Protein AF-A0A2G5VFD4-F1 (afdb_monomer_lite)

Radius of gyration: 28.96 Å; chains: 1; bounding box: 57×19×85 Å

InterPro domains:
  IPR027267 AH/BAR domain superfamily [G3DSA:1.20.1270.60] (3-147)
  IPR027267 AH/BAR domain superfamily [SSF103657] (10-140)

pLDDT: mean 86.8, std 15.28, range [34.34, 98.06]

Foldseek 3Di:
DPDPVPCPVVVLCVDPLSVQLVVLCVVLVVDPVCVVVSNVSSVLSVLLVVLVVQLVVLCVPQPVVLVVVLCVPLVVVLVVLVVQLVVLVVLLCVQVPDPDHDPVSNVVSVVSNVVSVVVNVVSVVVSVVVVVVSVVSNVVSNVVSVVSSVVSNVVD

Sequence (156 aa):
MKNFAGSVGEQEKKHPYGKGSSAARTYGGGMKNSASAFTRSGDQFDKLFAACSAFKDHINSAILAKLISFKDIECKDVDQQMTQLKKAQKDYANKKGKKNPDPVMVEAAETSLKKLLEEAKGTLTKFNKVGCELLTQLSTDMKTGFDAYCEAGTSA

Secondary structure (DSSP, 8-state):
---GGGSHHHHHTTSHHHHHHHHHHHHHHH-TTTHHHHHHHHHHHHHHHHHHHHHHHHIIIIIIHHHHHHIIIIIHHHHHHHHHHHHHHHHHHHHHTSSS--HHHHHHHHHHHHHHHHHHHHHHHHHHHHHHHHHHHHHHHHHHHHHHHHHHHHT-

Structure (mmCIF, N/CA/C/O backbone):
data_AF-A0A2G5VFD4-F1
#
_entry.id   AF-A0A2G5VFD4-F1
#
loop_
_atom_site.group_PDB
_atom_site.id
_atom_site.type_symbol
_atom_site.label_atom_id
_atom_site.label_alt_id
_atom_site.label_comp_id
_atom_site.label_asym_id
_atom_site.label_entity_id
_atom_site.label_seq_id
_atom_site.pdbx_PDB_ins_code
_atom_site.Cartn_x
_atom_site.Cartn_y
_atom_site.Cartn_z
_atom_site.occupancy
_atom_site.B_iso_or_equiv
_atom_site.auth_seq_id
_atom_site.auth_comp_id
_atom_site.auth_asym_id
_atom_site.auth_atom_id
_atom_site.pdbx_PDB_model_num
ATOM 1 N N . MET A 1 1 ? -11.864 -7.918 -19.895 1.00 34.34 1 MET A N 1
ATOM 2 C CA . MET A 1 1 ? -10.413 -7.788 -20.149 1.00 34.34 1 MET A CA 1
ATOM 3 C C . MET A 1 1 ? -10.234 -7.475 -21.628 1.00 34.34 1 MET A C 1
ATOM 5 O O . MET A 1 1 ? -10.669 -8.278 -22.439 1.00 34.34 1 MET A O 1
ATOM 9 N N . LYS A 1 2 ? -9.749 -6.279 -21.992 1.00 36.12 2 LYS A N 1
ATOM 10 C CA . LYS A 1 2 ? -9.510 -5.913 -23.402 1.00 36.12 2 LYS A CA 1
ATOM 11 C C . LYS A 1 2 ? -8.146 -6.463 -23.841 1.00 36.12 2 LYS A C 1
ATOM 13 O O . LYS A 1 2 ? -7.194 -6.395 -23.073 1.00 36.12 2 LYS A O 1
ATOM 18 N N . ASN A 1 3 ? -8.102 -7.022 -25.049 1.00 39.16 3 ASN A N 1
ATOM 19 C CA . ASN A 1 3 ? -6.985 -7.757 -25.651 1.00 39.16 3 ASN A CA 1
ATOM 20 C C . ASN A 1 3 ? -5.626 -7.042 -25.531 1.00 39.16 3 ASN A C 1
ATOM 22 O O . ASN A 1 3 ? -5.431 -5.967 -26.093 1.00 39.16 3 ASN A O 1
ATOM 26 N N . PHE A 1 4 ? -4.672 -7.703 -24.871 1.00 42.00 4 PHE A N 1
ATOM 27 C CA . PHE A 1 4 ? -3.284 -7.260 -24.665 1.00 42.00 4 PHE A CA 1
ATOM 28 C C . PHE A 1 4 ? -2.479 -7.158 -25.981 1.00 42.00 4 PHE A C 1
ATOM 30 O O . PHE A 1 4 ? -1.514 -6.409 -26.076 1.00 42.00 4 PHE A O 1
ATOM 37 N N . ALA A 1 5 ? -2.917 -7.854 -27.037 1.00 40.09 5 ALA A N 1
ATOM 38 C CA . ALA A 1 5 ? -2.252 -7.869 -28.342 1.00 40.09 5 ALA A CA 1
ATOM 39 C C . ALA A 1 5 ? -2.541 -6.633 -29.224 1.00 40.09 5 ALA A C 1
ATOM 41 O O . ALA A 1 5 ? -1.833 -6.398 -30.198 1.00 40.09 5 ALA A O 1
ATOM 42 N N . GLY A 1 6 ? -3.559 -5.822 -28.901 1.00 34.62 6 GLY A N 1
ATOM 43 C CA . GLY A 1 6 ? -3.941 -4.654 -29.712 1.00 34.62 6 GLY A CA 1
ATOM 44 C C . GLY A 1 6 ? -3.146 -3.374 -29.429 1.00 34.62 6 GLY A C 1
ATOM 45 O O . GLY A 1 6 ? -3.280 -2.405 -30.170 1.00 34.62 6 GLY A O 1
ATOM 46 N N . SER A 1 7 ? -2.337 -3.332 -28.363 1.00 44.84 7 SER A N 1
ATOM 47 C CA . SER A 1 7 ? -1.701 -2.090 -27.891 1.00 44.84 7 SER A CA 1
ATOM 48 C C . SER A 1 7 ? -0.216 -1.948 -28.217 1.00 44.84 7 SER A C 1
ATOM 50 O O . SER A 1 7 ? 0.343 -0.884 -27.951 1.00 44.84 7 SER A O 1
ATOM 52 N N . VAL A 1 8 ? 0.428 -2.980 -28.770 1.00 43.94 8 VAL A N 1
ATOM 53 C CA . VAL A 1 8 ? 1.899 -3.033 -28.861 1.00 43.94 8 VAL A CA 1
ATOM 54 C C . VAL A 1 8 ? 2.447 -1.979 -29.838 1.00 43.94 8 VAL A C 1
ATOM 56 O O . VAL A 1 8 ? 3.380 -1.268 -29.493 1.00 43.94 8 VAL A O 1
ATOM 59 N N . GLY A 1 9 ? 1.789 -1.748 -30.982 1.00 47.75 9 GLY A N 1
ATOM 60 C CA . GLY A 1 9 ? 2.190 -0.693 -31.934 1.00 47.75 9 GLY A CA 1
ATOM 61 C C . GLY A 1 9 ? 1.545 0.685 -31.707 1.00 47.75 9 GLY A C 1
ATOM 62 O O . GLY A 1 9 ? 1.991 1.693 -32.256 1.00 47.75 9 GLY A O 1
ATOM 63 N N . GLU A 1 10 ? 0.473 0.769 -30.913 1.00 54.12 10 GLU A N 1
ATOM 64 C CA . GLU A 1 10 ? -0.231 2.037 -30.673 1.00 54.12 10 GLU A CA 1
ATOM 65 C C . GLU A 1 10 ? 0.444 2.878 -29.577 1.00 54.12 10 GLU A C 1
ATOM 67 O O . GLU A 1 10 ? 0.390 4.110 -29.614 1.00 54.12 10 GLU A O 1
ATOM 72 N N . GLN A 1 11 ? 1.112 2.222 -28.619 1.00 56.88 11 GLN A N 1
ATOM 73 C CA . GLN A 1 11 ? 1.917 2.899 -27.600 1.00 56.88 11 GLN A CA 1
ATOM 74 C C . GLN A 1 11 ? 3.228 3.453 -28.172 1.00 56.88 11 GLN A C 1
ATOM 76 O O . GLN A 1 11 ? 3.567 4.590 -27.849 1.00 56.88 11 GLN A O 1
ATOM 81 N N . GLU A 1 12 ? 3.901 2.734 -29.078 1.00 55.28 12 GLU A N 1
ATOM 82 C CA . GLU A 1 12 ? 5.095 3.226 -29.793 1.00 55.28 12 GLU A CA 1
ATOM 83 C C . GLU A 1 12 ? 4.824 4.545 -30.523 1.00 55.28 12 GLU A C 1
ATOM 85 O O . GLU A 1 12 ? 5.556 5.520 -30.362 1.00 55.28 12 GLU A O 1
ATOM 90 N N . LYS A 1 13 ? 3.704 4.632 -31.253 1.00 59.34 13 LYS A N 1
ATOM 91 C CA . LYS A 1 13 ? 3.306 5.854 -31.976 1.00 59.34 13 LYS A CA 1
ATOM 92 C C . LYS A 1 13 ? 2.957 7.030 -31.059 1.00 59.34 13 LYS A C 1
ATOM 94 O O . LYS A 1 13 ? 2.928 8.175 -31.515 1.00 59.34 13 LYS A O 1
ATOM 99 N N . LYS A 1 14 ? 2.653 6.778 -29.782 1.00 73.19 14 LYS A N 1
ATOM 100 C CA . LYS A 1 14 ? 2.299 7.808 -28.790 1.00 73.19 14 LYS A CA 1
ATOM 101 C C . LYS A 1 14 ? 3.502 8.222 -27.938 1.00 73.19 14 LYS A C 1
ATOM 103 O O . LYS A 1 14 ? 3.557 9.386 -27.538 1.00 73.19 14 LYS A O 1
ATOM 108 N N . HIS A 1 15 ? 4.461 7.325 -27.708 1.00 77.88 15 HIS A N 1
ATOM 109 C CA . HIS A 1 15 ? 5.635 7.584 -26.879 1.00 77.88 15 HIS A CA 1
ATOM 110 C C . HIS A 1 15 ? 6.625 8.542 -27.569 1.00 77.88 15 HIS A C 1
ATOM 112 O O . HIS A 1 15 ? 6.921 8.346 -28.749 1.00 77.88 15 HIS A O 1
ATOM 118 N N . PRO A 1 16 ? 7.185 9.551 -26.869 1.00 82.69 16 PRO A N 1
ATOM 119 C CA . PRO A 1 16 ? 8.130 10.504 -27.459 1.00 82.69 16 PRO A CA 1
ATOM 120 C C . PRO A 1 16 ? 9.308 9.839 -28.185 1.00 82.69 16 PRO A C 1
ATOM 122 O O . PRO A 1 16 ? 9.602 10.198 -29.322 1.00 82.69 16 PRO A O 1
ATOM 125 N N . TYR A 1 17 ? 9.924 8.821 -27.575 1.00 83.25 17 TYR A N 1
ATOM 126 C CA . TYR A 1 17 ? 11.007 8.064 -28.215 1.00 83.25 17 TYR A CA 1
ATOM 127 C C . TYR A 1 17 ? 10.543 7.200 -29.397 1.00 83.25 17 TYR A C 1
ATOM 129 O O . TYR A 1 17 ? 11.209 7.205 -30.425 1.00 83.25 17 TYR A O 1
ATOM 137 N N . GLY A 1 18 ? 9.367 6.563 -29.342 1.00 79.88 18 GLY A N 1
ATOM 138 C CA . GLY A 1 18 ? 8.843 5.824 -30.501 1.00 79.88 18 GLY A CA 1
ATOM 139 C C . GLY A 1 18 ? 8.526 6.741 -31.695 1.00 79.88 18 GLY A C 1
ATOM 140 O O . GLY A 1 18 ? 8.832 6.413 -32.843 1.00 79.88 18 GLY A O 1
ATOM 141 N N . LYS A 1 19 ? 8.029 7.960 -31.438 1.00 83.06 19 LYS A N 1
ATOM 142 C CA . LYS A 1 19 ? 7.895 9.010 -32.467 1.00 83.06 19 LYS A CA 1
ATOM 143 C C . LYS A 1 19 ? 9.250 9.450 -33.025 1.00 83.06 19 LYS A C 1
ATOM 145 O O . LYS A 1 19 ? 9.383 9.597 -34.238 1.00 83.06 19 LYS A O 1
ATOM 150 N N . GLY A 1 20 ? 10.239 9.650 -32.152 1.00 79.19 20 GLY A N 1
ATOM 151 C CA . GLY A 1 20 ? 11.608 10.011 -32.528 1.00 79.19 20 GLY A CA 1
ATOM 152 C C . GLY A 1 20 ? 12.258 8.967 -33.436 1.00 79.19 20 GLY A C 1
ATOM 153 O O . GLY A 1 20 ? 12.791 9.323 -34.485 1.00 79.19 20 GLY A O 1
ATOM 154 N N . SER A 1 21 ? 12.125 7.684 -33.093 1.00 81.38 21 SER A N 1
ATOM 155 C CA . SER A 1 21 ? 12.600 6.563 -33.912 1.00 81.38 21 SER A CA 1
ATOM 156 C C . SER A 1 21 ? 11.960 6.550 -35.300 1.00 81.38 21 SER A C 1
ATOM 158 O O . SER A 1 21 ? 12.656 6.570 -36.320 1.00 81.38 21 SER A O 1
ATOM 160 N N . SER A 1 22 ? 10.624 6.621 -35.354 1.00 80.00 22 SER A N 1
ATOM 161 C CA . SER A 1 22 ? 9.883 6.652 -36.618 1.00 80.00 22 SER A CA 1
ATOM 162 C C . SER A 1 22 ? 10.290 7.835 -37.501 1.00 80.00 22 SER A C 1
ATOM 164 O O . SER A 1 22 ? 10.424 7.677 -38.717 1.00 80.00 22 SER A O 1
ATOM 166 N N . ALA A 1 23 ? 10.491 9.016 -36.911 1.00 80.19 23 ALA A N 1
ATOM 167 C CA . ALA A 1 23 ? 10.935 10.201 -37.635 1.00 80.19 23 ALA A CA 1
ATOM 168 C C . ALA A 1 23 ? 12.365 10.024 -38.164 1.00 80.19 23 ALA A C 1
ATOM 170 O O . ALA A 1 23 ? 12.604 10.247 -39.350 1.00 80.19 23 ALA A O 1
ATOM 171 N N . ALA A 1 24 ? 13.295 9.564 -37.323 1.00 80.31 24 ALA A N 1
ATOM 172 C CA . ALA A 1 24 ? 14.689 9.352 -37.698 1.00 80.31 24 ALA A CA 1
ATOM 173 C C . ALA A 1 24 ? 14.816 8.371 -38.876 1.00 80.31 24 ALA A C 1
ATOM 175 O O . ALA A 1 24 ? 15.466 8.685 -39.871 1.00 80.31 24 ALA A O 1
ATOM 176 N N . ARG A 1 25 ? 14.099 7.242 -38.845 1.00 77.62 25 ARG A N 1
ATOM 177 C CA . ARG A 1 25 ? 14.080 6.278 -39.960 1.00 77.62 25 ARG A CA 1
ATOM 178 C C . ARG A 1 25 ? 13.475 6.857 -41.241 1.00 77.62 25 ARG A C 1
ATOM 180 O O . ARG A 1 25 ? 13.995 6.610 -42.328 1.00 77.62 25 ARG A O 1
ATOM 187 N N . THR A 1 26 ? 12.427 7.672 -41.118 1.00 79.25 26 THR A N 1
ATOM 188 C CA . THR A 1 26 ? 11.793 8.343 -42.267 1.00 79.25 26 THR A CA 1
ATOM 189 C C . THR A 1 26 ? 12.751 9.331 -42.938 1.00 79.25 26 THR A C 1
ATOM 191 O O . THR A 1 26 ? 12.895 9.314 -44.159 1.00 79.25 26 THR A O 1
ATOM 194 N N . TYR A 1 27 ? 13.464 10.151 -42.158 1.00 74.81 27 TYR A N 1
ATOM 195 C CA . TYR A 1 27 ? 14.460 11.085 -42.695 1.00 74.81 27 TYR A CA 1
ATOM 196 C C . TYR A 1 27 ? 15.697 10.367 -43.253 1.00 74.81 27 TYR A C 1
ATOM 198 O O . TYR A 1 27 ? 16.208 10.756 -44.305 1.00 74.81 27 TYR A O 1
ATOM 206 N N . GLY A 1 28 ? 16.138 9.280 -42.613 1.00 71.06 28 GLY A N 1
ATOM 207 C CA . GLY A 1 28 ? 17.255 8.462 -43.088 1.00 71.06 28 GLY A CA 1
ATOM 208 C C . GLY A 1 28 ? 17.001 7.818 -44.454 1.00 71.06 28 GLY A C 1
ATOM 209 O O . GLY A 1 28 ? 17.897 7.804 -45.294 1.00 71.06 28 GLY A O 1
ATOM 210 N N . GLY A 1 29 ? 15.769 7.375 -44.727 1.00 69.88 29 GLY A N 1
ATOM 211 C CA . GLY A 1 29 ? 15.377 6.854 -46.043 1.00 69.88 29 GLY A CA 1
ATOM 212 C C . GLY A 1 29 ? 15.379 7.902 -47.167 1.00 69.88 29 GLY A C 1
ATOM 213 O O . GLY A 1 29 ? 15.508 7.543 -48.336 1.00 69.88 29 GLY A O 1
ATOM 214 N N . GLY A 1 30 ? 15.269 9.193 -46.828 1.00 68.31 30 GLY A N 1
ATOM 215 C CA . GLY A 1 30 ? 15.237 10.307 -47.785 1.00 68.31 30 GLY A CA 1
ATOM 216 C C . GLY A 1 30 ? 16.581 11.009 -48.030 1.00 68.31 30 GLY A C 1
ATOM 217 O O . GLY A 1 30 ? 16.726 11.698 -49.038 1.00 68.31 30 GLY A O 1
ATOM 218 N N . MET A 1 31 ? 17.578 10.847 -47.149 1.00 65.81 31 MET A N 1
ATOM 219 C CA . MET A 1 31 ? 18.860 11.570 -47.216 1.00 65.81 31 MET A CA 1
ATOM 220 C C . MET A 1 31 ? 20.059 10.636 -47.431 1.00 65.81 31 MET A C 1
ATOM 222 O O . MET A 1 31 ? 20.611 10.093 -46.480 1.00 65.81 31 MET A O 1
ATOM 226 N N . LYS A 1 32 ? 20.549 10.518 -48.674 1.00 64.12 32 LYS A N 1
ATOM 227 C CA . LYS A 1 32 ? 21.636 9.584 -49.051 1.00 64.12 32 LYS A CA 1
ATOM 228 C C . LYS A 1 32 ? 22.948 9.748 -48.261 1.00 64.12 32 LYS A C 1
ATOM 230 O O . LYS A 1 32 ? 23.591 8.749 -47.968 1.00 64.12 32 LYS A O 1
ATOM 235 N N . ASN A 1 33 ? 23.328 10.974 -47.887 1.00 71.31 33 ASN A N 1
ATOM 236 C CA . ASN A 1 33 ? 24.622 11.250 -47.235 1.00 71.31 33 ASN A CA 1
ATOM 237 C C . ASN A 1 33 ? 24.566 11.251 -45.696 1.00 71.31 33 ASN A C 1
ATOM 239 O O . ASN A 1 33 ? 25.609 11.240 -45.049 1.00 71.31 33 ASN A O 1
ATOM 243 N N . SER A 1 34 ? 23.368 11.266 -45.105 1.00 71.19 34 SER A N 1
ATOM 244 C CA . SER A 1 34 ? 23.166 11.312 -43.645 1.00 71.19 34 SER A CA 1
ATOM 245 C C . SER A 1 34 ? 22.332 10.138 -43.127 1.00 71.19 34 SER A C 1
ATOM 247 O O . SER A 1 34 ? 22.102 10.036 -41.923 1.00 71.19 34 SER A O 1
ATOM 249 N N . ALA A 1 35 ? 21.911 9.233 -44.019 1.00 75.06 35 ALA A N 1
ATOM 250 C CA . ALA A 1 35 ? 21.093 8.062 -43.717 1.00 75.06 35 ALA A CA 1
ATOM 251 C C . ALA A 1 35 ? 21.636 7.245 -42.540 1.00 75.06 35 ALA A C 1
ATOM 253 O O . ALA A 1 35 ? 20.877 6.877 -41.653 1.00 75.06 35 ALA A O 1
ATOM 254 N N . SER A 1 36 ? 22.950 7.014 -42.486 1.00 77.69 36 SER A N 1
ATOM 255 C CA . SER A 1 36 ? 23.589 6.230 -41.422 1.00 77.69 36 SER A CA 1
ATOM 256 C C . SER A 1 36 ? 23.469 6.876 -40.038 1.00 77.69 36 SER A C 1
ATOM 258 O O . SER A 1 36 ? 23.223 6.175 -39.057 1.00 77.69 36 SER A O 1
ATOM 260 N N . ALA A 1 37 ? 23.595 8.203 -39.948 1.00 80.56 37 ALA A N 1
ATOM 261 C CA . ALA A 1 37 ? 23.432 8.939 -38.697 1.00 80.56 37 ALA A CA 1
ATOM 262 C C . ALA A 1 37 ? 21.973 8.901 -38.220 1.00 80.56 37 ALA A C 1
ATOM 264 O O . ALA A 1 37 ? 21.716 8.635 -37.049 1.00 80.56 37 ALA A O 1
ATOM 265 N N . PHE A 1 38 ? 21.024 9.080 -39.141 1.00 80.00 38 PHE A N 1
ATOM 266 C CA . PHE A 1 38 ? 19.595 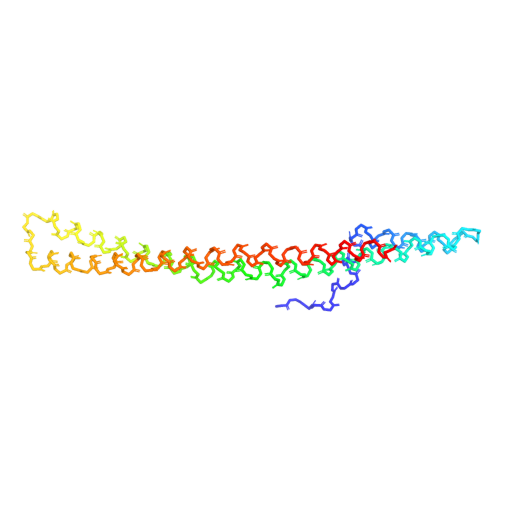8.999 -38.844 1.00 80.00 38 PHE A CA 1
ATOM 267 C C . PHE A 1 38 ? 19.147 7.587 -38.444 1.00 80.00 38 PHE A C 1
ATOM 269 O O . PHE A 1 38 ? 18.395 7.443 -37.483 1.00 80.00 38 PHE A O 1
ATOM 276 N N . THR A 1 39 ? 19.642 6.541 -39.111 1.00 80.88 39 THR A N 1
ATOM 277 C CA . THR A 1 39 ? 19.386 5.149 -38.712 1.00 80.88 39 THR A CA 1
ATOM 278 C C . THR A 1 39 ? 19.927 4.879 -37.314 1.00 80.88 39 THR A C 1
ATOM 280 O O . THR A 1 39 ? 19.186 4.379 -36.472 1.00 80.88 39 THR A O 1
ATOM 283 N N . ARG A 1 40 ? 21.167 5.306 -37.024 1.00 84.00 40 ARG A N 1
ATOM 284 C CA . ARG A 1 40 ? 21.755 5.170 -35.687 1.00 84.00 40 ARG A CA 1
ATOM 285 C C . ARG A 1 40 ? 20.893 5.860 -34.633 1.00 84.00 40 ARG A C 1
ATOM 287 O O . ARG A 1 40 ? 20.566 5.223 -33.643 1.00 84.00 40 ARG A O 1
ATOM 294 N N . SER A 1 41 ? 20.479 7.111 -34.850 1.00 83.44 41 SER A N 1
ATOM 295 C CA . SER A 1 41 ? 19.579 7.820 -33.926 1.00 83.44 41 SER A CA 1
ATOM 296 C C . SER A 1 41 ? 18.236 7.110 -33.741 1.00 83.44 41 SER A C 1
ATOM 298 O O . SER A 1 41 ? 17.726 7.071 -32.625 1.00 83.44 41 SER A O 1
ATOM 300 N N . GLY A 1 42 ? 17.673 6.524 -34.803 1.00 82.62 42 GLY A N 1
ATOM 301 C CA . GLY A 1 42 ? 16.456 5.717 -34.715 1.00 82.62 42 GLY A CA 1
ATOM 302 C C . GLY A 1 42 ? 16.615 4.522 -33.777 1.00 82.62 42 GLY A C 1
ATOM 303 O O . GLY A 1 42 ? 15.777 4.306 -32.905 1.00 82.62 42 GLY A O 1
ATOM 304 N N . ASP A 1 43 ? 17.736 3.813 -33.885 1.00 85.12 43 ASP A N 1
ATOM 305 C CA . ASP A 1 43 ? 18.033 2.670 -33.022 1.00 85.12 43 ASP A CA 1
ATOM 306 C C . ASP A 1 43 ? 18.266 3.088 -31.559 1.00 85.12 43 ASP A C 1
ATOM 308 O O . ASP A 1 43 ? 17.831 2.384 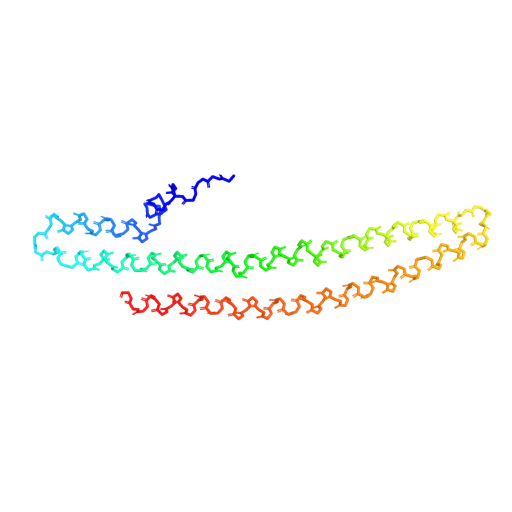-30.647 1.00 85.12 43 ASP A O 1
ATOM 312 N N . GLN A 1 44 ? 18.878 4.254 -31.305 1.00 85.81 44 GLN A N 1
ATOM 313 C CA . GLN A 1 44 ? 19.000 4.789 -29.937 1.00 85.81 44 GLN A CA 1
ATOM 314 C C . GLN A 1 44 ? 17.625 5.106 -29.336 1.00 85.81 44 GLN A C 1
ATOM 316 O O . GLN A 1 44 ? 17.358 4.802 -28.173 1.00 85.81 44 GLN A O 1
ATOM 321 N N . PHE A 1 45 ? 16.722 5.687 -30.131 1.00 86.12 45 PHE A N 1
ATOM 322 C CA . PHE A 1 45 ? 15.360 5.967 -29.690 1.00 86.12 45 PHE A CA 1
ATOM 323 C C . PHE A 1 45 ? 14.557 4.694 -29.391 1.00 86.12 45 PHE A C 1
ATOM 325 O O . PHE A 1 45 ? 13.839 4.670 -28.391 1.00 86.12 45 PHE A O 1
ATOM 332 N N . ASP A 1 46 ? 14.703 3.631 -30.187 1.00 85.81 46 ASP A N 1
ATOM 333 C CA . ASP A 1 46 ? 14.060 2.337 -29.906 1.00 85.81 46 ASP A CA 1
ATOM 334 C C . ASP A 1 46 ? 14.562 1.734 -28.588 1.00 85.81 46 ASP A C 1
ATOM 336 O O . ASP A 1 46 ? 13.762 1.279 -27.767 1.00 85.81 46 ASP A O 1
ATOM 340 N N . LYS A 1 47 ? 15.875 1.791 -28.332 1.00 87.44 47 LYS A N 1
ATOM 341 C CA . LYS A 1 47 ? 16.454 1.321 -27.065 1.00 87.44 47 LYS A CA 1
ATOM 342 C C . LYS A 1 47 ? 15.927 2.102 -25.861 1.00 87.44 47 LYS A C 1
ATOM 344 O O . LYS A 1 47 ? 15.521 1.496 -24.871 1.00 87.44 47 LYS A O 1
ATOM 349 N N . LEU A 1 48 ? 15.871 3.433 -25.951 1.00 87.44 48 LEU A N 1
ATOM 350 C CA . LEU A 1 48 ? 15.312 4.276 -24.888 1.00 87.44 48 LEU A CA 1
ATOM 351 C C . LEU A 1 48 ? 13.817 4.010 -24.674 1.00 87.44 48 LEU A C 1
ATOM 353 O O . LEU A 1 48 ? 13.351 3.965 -23.536 1.00 87.44 48 LEU A O 1
ATOM 357 N N . PHE A 1 49 ? 13.054 3.792 -25.748 1.00 88.06 49 PHE A N 1
ATOM 358 C CA . PHE A 1 49 ? 11.650 3.404 -25.646 1.00 88.06 49 PHE A CA 1
ATOM 359 C C . PHE A 1 49 ? 11.471 2.059 -24.927 1.00 88.06 49 PHE A C 1
ATOM 361 O O . PHE A 1 49 ? 10.620 1.949 -24.038 1.00 88.06 49 PHE A O 1
ATOM 368 N N . ALA A 1 50 ? 12.282 1.058 -25.273 1.00 88.19 50 ALA A N 1
ATOM 369 C CA . ALA A 1 50 ? 12.263 -0.246 -24.620 1.00 88.19 50 ALA A CA 1
ATOM 370 C C . ALA A 1 50 ? 12.612 -0.129 -23.126 1.00 88.19 50 ALA A C 1
ATOM 372 O O . ALA A 1 50 ? 11.900 -0.688 -22.291 1.00 88.19 50 ALA A O 1
ATOM 373 N N . ALA A 1 51 ? 13.627 0.669 -22.777 1.00 90.19 51 ALA A N 1
ATOM 374 C CA . ALA A 1 51 ? 14.008 0.943 -21.391 1.00 90.19 51 ALA A CA 1
ATOM 375 C C . ALA A 1 51 ? 12.870 1.604 -20.590 1.00 90.19 51 ALA A C 1
ATOM 377 O O . ALA A 1 51 ? 12.533 1.149 -19.496 1.00 90.19 51 ALA A O 1
ATOM 378 N N . CYS A 1 52 ? 12.223 2.639 -21.142 1.00 89.31 52 CYS A N 1
ATOM 379 C CA . CYS A 1 52 ? 11.064 3.280 -20.510 1.00 89.31 52 CYS A CA 1
ATOM 380 C C . CYS A 1 52 ? 9.889 2.310 -20.327 1.00 89.31 52 CYS A C 1
ATOM 382 O O . CYS A 1 52 ? 9.215 2.340 -19.296 1.00 89.31 52 CYS A O 1
ATOM 384 N N . SER A 1 53 ? 9.638 1.457 -21.321 1.00 89.94 53 SER A N 1
ATOM 385 C CA . SER A 1 53 ? 8.548 0.477 -21.278 1.00 89.94 53 SER A CA 1
ATOM 386 C C . SER A 1 53 ? 8.795 -0.576 -20.198 1.00 89.94 53 SER A C 1
ATOM 388 O O . SER A 1 53 ? 7.921 -0.804 -19.365 1.00 89.94 53 SER A O 1
ATOM 390 N N . ALA A 1 54 ? 10.011 -1.124 -20.133 1.00 90.88 54 ALA A N 1
ATOM 391 C CA . ALA A 1 54 ? 10.409 -2.066 -19.092 1.00 90.88 54 ALA A CA 1
ATOM 392 C C . ALA A 1 54 ? 10.325 -1.444 -17.689 1.00 90.88 54 ALA A C 1
ATOM 394 O O . ALA A 1 54 ? 9.797 -2.063 -16.766 1.00 90.88 54 ALA A O 1
ATOM 395 N N . PHE A 1 55 ? 10.773 -0.194 -17.523 1.00 92.69 55 PHE A N 1
ATOM 396 C CA . PHE A 1 55 ? 10.690 0.492 -16.233 1.00 92.69 55 PHE A CA 1
ATOM 397 C C . PHE A 1 55 ? 9.241 0.742 -15.794 1.00 92.69 55 PHE A C 1
ATOM 399 O O . PHE A 1 55 ? 8.884 0.516 -14.638 1.00 92.69 55 PHE A O 1
ATOM 406 N N . LYS A 1 56 ? 8.368 1.148 -16.722 1.00 91.94 56 LYS A N 1
ATOM 407 C CA . LYS A 1 56 ? 6.929 1.277 -16.465 1.00 91.94 56 LYS A CA 1
ATOM 408 C C . LYS A 1 56 ? 6.313 -0.056 -16.033 1.00 91.94 56 LYS A C 1
ATOM 410 O O . LYS A 1 56 ? 5.524 -0.081 -15.087 1.00 91.94 56 LYS A O 1
ATOM 415 N N . ASP A 1 57 ? 6.652 -1.150 -16.705 1.00 92.25 57 ASP A N 1
ATOM 416 C CA . ASP A 1 57 ? 6.137 -2.479 -16.365 1.00 92.25 57 ASP A CA 1
ATOM 417 C C . ASP A 1 57 ? 6.647 -2.955 -14.999 1.00 92.25 57 ASP A C 1
ATOM 419 O O . ASP A 1 57 ? 5.884 -3.541 -14.225 1.00 92.25 57 ASP A O 1
ATOM 423 N N . HIS A 1 58 ? 7.886 -2.612 -14.643 1.00 92.31 58 HIS A N 1
ATOM 424 C CA . HIS A 1 58 ? 8.431 -2.825 -13.303 1.00 92.31 58 HIS A CA 1
ATOM 425 C C . HIS A 1 58 ? 7.653 -2.045 -12.236 1.00 92.31 58 HIS A C 1
ATOM 427 O O . HIS A 1 58 ? 7.218 -2.623 -11.242 1.00 92.31 58 HIS A O 1
ATOM 433 N N . ILE A 1 59 ? 7.378 -0.754 -12.458 1.00 92.81 59 ILE A N 1
ATOM 434 C CA . ILE A 1 59 ? 6.552 0.052 -11.540 1.00 92.81 59 ILE A CA 1
ATOM 435 C C . ILE A 1 59 ? 5.164 -0.580 -11.363 1.00 92.81 59 ILE A C 1
ATOM 437 O O . ILE A 1 59 ? 4.676 -0.706 -10.239 1.00 92.81 59 ILE A O 1
ATOM 441 N N . ASN A 1 60 ? 4.522 -1.007 -12.452 1.00 91.06 60 ASN A N 1
ATOM 442 C CA . ASN A 1 60 ? 3.191 -1.609 -12.383 1.00 91.06 60 ASN A CA 1
ATOM 443 C C . ASN A 1 60 ? 3.184 -2.937 -11.611 1.00 91.06 60 ASN A C 1
ATOM 445 O O . ASN A 1 60 ? 2.300 -3.163 -10.785 1.00 91.06 60 ASN A O 1
ATOM 449 N N . SER A 1 61 ? 4.158 -3.808 -11.874 1.00 89.81 61 SER A N 1
ATOM 450 C CA . SER A 1 61 ? 4.184 -5.176 -11.344 1.00 89.81 61 SER A CA 1
ATOM 451 C C . SER A 1 61 ? 4.787 -5.293 -9.943 1.00 89.81 61 SER A C 1
ATOM 453 O O . SER A 1 61 ? 4.318 -6.119 -9.164 1.00 89.81 61 SER A O 1
ATOM 455 N N . ALA A 1 62 ? 5.775 -4.466 -9.594 1.00 88.75 62 ALA A N 1
ATOM 456 C CA . ALA A 1 62 ? 6.474 -4.541 -8.311 1.00 88.75 62 ALA A CA 1
ATOM 457 C C . ALA A 1 62 ? 5.982 -3.491 -7.305 1.00 88.75 62 ALA A C 1
ATOM 459 O O . ALA A 1 62 ? 5.759 -3.808 -6.139 1.00 88.75 62 ALA A O 1
ATOM 460 N N . ILE A 1 63 ? 5.759 -2.247 -7.745 1.00 93.56 63 ILE A N 1
ATOM 461 C CA . ILE A 1 63 ? 5.439 -1.124 -6.846 1.00 93.56 63 ILE A CA 1
ATOM 462 C C . ILE A 1 63 ? 3.928 -1.019 -6.635 1.00 93.56 63 ILE A C 1
ATOM 464 O O . ILE A 1 63 ? 3.435 -1.125 -5.510 1.00 93.56 63 ILE A O 1
ATOM 468 N N . LEU A 1 64 ? 3.171 -0.841 -7.721 1.00 93.19 64 LEU A N 1
ATOM 469 C CA . LEU A 1 64 ? 1.722 -0.648 -7.638 1.00 93.19 64 LEU A CA 1
ATOM 470 C C . LEU A 1 64 ? 1.007 -1.890 -7.105 1.00 93.19 64 LEU A C 1
ATOM 472 O O . LEU A 1 64 ? 0.109 -1.753 -6.277 1.00 93.19 64 LEU A O 1
ATOM 476 N N . ALA A 1 65 ? 1.430 -3.091 -7.507 1.00 93.12 65 ALA A N 1
ATOM 477 C CA . ALA A 1 65 ? 0.850 -4.333 -6.999 1.00 93.12 65 ALA A CA 1
ATOM 478 C C . ALA A 1 65 ? 0.961 -4.449 -5.466 1.00 93.12 65 ALA A C 1
ATOM 480 O O . ALA A 1 65 ? -0.019 -4.794 -4.803 1.00 93.12 65 ALA A O 1
ATOM 481 N N . LYS A 1 66 ? 2.116 -4.096 -4.884 1.00 95.06 66 LYS A N 1
ATOM 482 C CA . LYS A 1 66 ? 2.326 -4.121 -3.427 1.00 95.06 66 LYS A CA 1
ATOM 483 C C . LYS A 1 66 ? 1.475 -3.084 -2.698 1.00 95.06 66 LYS A C 1
ATOM 485 O O . LYS A 1 66 ? 0.871 -3.403 -1.676 1.00 95.06 66 LYS A O 1
ATOM 490 N N . LEU A 1 67 ? 1.369 -1.871 -3.244 1.00 95.31 67 LEU A N 1
ATOM 491 C CA . LEU A 1 67 ? 0.506 -0.820 -2.691 1.00 95.31 67 LEU A CA 1
ATOM 492 C C . LEU A 1 67 ? -0.974 -1.226 -2.700 1.00 95.31 67 LEU A C 1
ATOM 494 O O . LEU A 1 67 ? -1.677 -1.016 -1.712 1.00 95.31 67 LEU A O 1
ATOM 498 N N . ILE A 1 68 ? -1.441 -1.832 -3.796 1.00 94.56 68 ILE A N 1
ATOM 499 C CA . ILE A 1 68 ? -2.813 -2.341 -3.908 1.00 94.56 68 ILE A CA 1
ATOM 500 C C . ILE A 1 68 ? -3.044 -3.457 -2.889 1.00 94.56 68 ILE A C 1
ATOM 502 O O . ILE A 1 68 ? -4.007 -3.392 -2.132 1.00 94.56 68 ILE A O 1
ATOM 506 N N . SER A 1 69 ? -2.133 -4.430 -2.800 1.00 95.44 69 SER A N 1
ATOM 507 C CA . SER A 1 69 ? -2.249 -5.528 -1.837 1.00 95.44 69 SER A CA 1
ATOM 508 C C . SER A 1 69 ? -2.292 -5.030 -0.389 1.00 95.44 69 SER A C 1
ATOM 510 O O . SER A 1 69 ? -3.107 -5.507 0.395 1.00 95.44 69 SER A O 1
ATOM 512 N N . PHE A 1 70 ? -1.444 -4.066 -0.022 1.00 97.38 70 PHE A N 1
ATOM 513 C CA . PHE A 1 70 ? -1.442 -3.495 1.327 1.00 97.38 70 PHE A CA 1
ATOM 514 C C . PHE A 1 70 ? -2.756 -2.778 1.644 1.00 97.38 70 PHE A C 1
ATOM 516 O O . PHE A 1 70 ? -3.317 -2.949 2.723 1.00 97.38 70 PHE A O 1
ATOM 523 N N . LYS A 1 71 ? -3.286 -2.015 0.684 1.00 95.50 71 LYS A N 1
ATOM 524 C CA . LYS A 1 71 ? -4.590 -1.364 0.820 1.00 95.50 71 LYS A CA 1
ATOM 525 C C . LYS A 1 71 ? -5.717 -2.387 0.996 1.00 95.50 71 LYS A C 1
ATOM 527 O O . LYS A 1 71 ? -6.552 -2.230 1.883 1.00 95.50 71 LYS A O 1
ATOM 532 N N . ASP A 1 72 ? -5.759 -3.408 0.149 1.00 96.31 72 ASP A N 1
ATOM 533 C CA . ASP A 1 72 ? -6.885 -4.344 0.095 1.00 96.31 72 ASP A CA 1
ATOM 534 C C . ASP A 1 72 ? -6.914 -5.322 1.277 1.00 96.31 72 ASP A C 1
ATOM 536 O O . ASP A 1 72 ? -7.979 -5.857 1.596 1.00 96.31 72 ASP A O 1
ATOM 540 N N . ILE A 1 73 ? -5.769 -5.524 1.935 1.00 95.88 73 ILE A N 1
ATOM 541 C CA . ILE A 1 73 ? -5.620 -6.390 3.106 1.00 95.88 73 ILE A CA 1
ATOM 542 C C . ILE A 1 73 ? -5.514 -5.539 4.374 1.00 95.88 73 ILE A C 1
ATOM 544 O O . ILE A 1 73 ? -6.466 -5.443 5.142 1.00 95.88 73 ILE A O 1
ATOM 548 N N . GLU A 1 74 ? -4.379 -4.873 4.579 1.00 97.50 74 GLU A N 1
ATOM 549 C CA . GLU A 1 74 ? -4.035 -4.266 5.866 1.00 97.50 74 GLU A CA 1
ATOM 550 C C . GLU A 1 74 ? -4.911 -3.046 6.186 1.00 97.50 74 GLU A C 1
ATOM 552 O O . GLU A 1 74 ? -5.436 -2.944 7.295 1.00 97.50 74 GLU A O 1
ATOM 557 N N . CYS A 1 75 ? -5.145 -2.139 5.225 1.00 96.19 75 CYS A N 1
ATOM 558 C CA . CYS A 1 75 ? -6.052 -1.004 5.465 1.00 96.19 75 CYS A CA 1
ATOM 559 C C . CYS A 1 75 ? -7.498 -1.475 5.678 1.00 96.19 75 CYS A C 1
ATOM 561 O O . CYS A 1 75 ? -8.206 -0.952 6.538 1.00 96.19 75 CYS A O 1
ATOM 563 N N . LYS A 1 76 ? -7.932 -2.491 4.924 1.00 96.50 76 LYS A N 1
ATOM 564 C CA . LYS A 1 76 ? -9.280 -3.050 5.042 1.00 96.50 76 LYS A CA 1
ATOM 565 C C . LYS A 1 76 ? -9.511 -3.720 6.401 1.00 96.50 76 LYS A C 1
ATOM 567 O O . LYS A 1 76 ? -10.600 -3.578 6.959 1.00 96.50 76 LYS A O 1
ATOM 572 N N . ASP A 1 77 ? -8.515 -4.416 6.940 1.00 96.56 77 ASP A N 1
ATOM 573 C CA . ASP A 1 77 ? -8.576 -5.023 8.274 1.00 96.56 77 ASP A CA 1
ATOM 574 C C . ASP A 1 77 ? -8.709 -3.947 9.365 1.00 96.56 77 ASP A C 1
ATOM 576 O O . ASP A 1 77 ? -9.554 -4.062 10.259 1.00 96.56 77 ASP A O 1
ATOM 580 N N . VAL A 1 78 ? -7.946 -2.852 9.257 1.00 97.38 78 VAL A N 1
ATOM 581 C CA . VAL A 1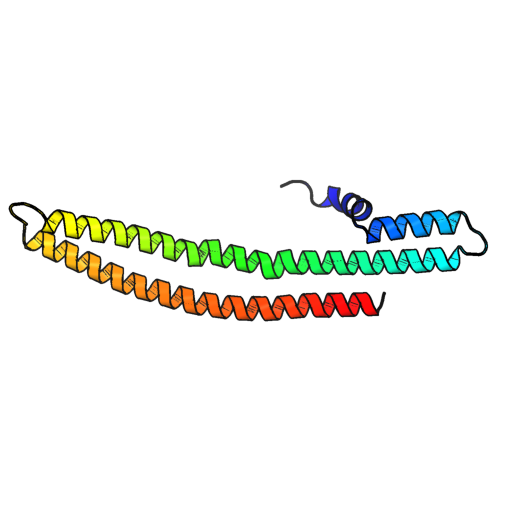 78 ? -8.059 -1.695 10.165 1.00 97.38 78 VAL A CA 1
ATOM 582 C C . VAL A 1 78 ? -9.456 -1.067 10.097 1.00 97.38 78 VAL A C 1
ATOM 584 O O . VAL A 1 78 ? -10.064 -0.805 11.140 1.00 97.38 78 VAL A O 1
ATOM 587 N N . ASP A 1 79 ? -10.005 -0.873 8.897 1.00 97.00 79 ASP A N 1
ATOM 588 C CA . ASP A 1 79 ? -11.344 -0.301 8.707 1.00 97.00 79 ASP A CA 1
ATOM 589 C C . ASP A 1 79 ? -12.451 -1.183 9.310 1.00 97.00 79 ASP A C 1
ATOM 591 O O . ASP A 1 79 ? -13.385 -0.685 9.961 1.00 97.00 79 ASP A O 1
ATOM 595 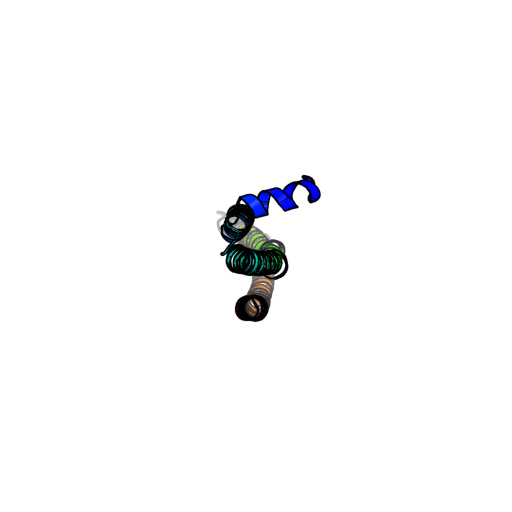N N . GLN A 1 80 ? -12.349 -2.505 9.136 1.00 96.81 80 GLN A N 1
ATOM 596 C CA . GLN A 1 80 ? -13.282 -3.460 9.736 1.00 96.81 80 GLN A CA 1
ATOM 597 C C . GLN A 1 80 ? -13.217 -3.410 11.262 1.00 96.81 80 GLN A C 1
ATOM 599 O O . GLN A 1 80 ? -14.258 -3.289 11.918 1.00 96.81 80 GLN A O 1
ATOM 604 N N . GLN A 1 81 ? -12.009 -3.421 11.827 1.00 97.31 81 GLN A N 1
ATOM 605 C CA . GLN A 1 81 ? -11.812 -3.350 13.270 1.00 97.31 81 GLN A CA 1
ATOM 606 C C . GLN A 1 81 ? -12.363 -2.043 13.853 1.00 97.31 81 GLN A C 1
ATOM 608 O O . GLN A 1 81 ? -13.060 -2.046 14.871 1.00 97.31 81 GLN A O 1
ATOM 613 N N . MET A 1 82 ? -12.125 -0.914 13.179 1.00 96.12 82 MET A N 1
ATOM 614 C CA . MET A 1 82 ? -12.646 0.385 13.603 1.00 96.12 82 MET A CA 1
ATOM 615 C C . MET A 1 82 ? -14.181 0.419 13.572 1.00 96.12 82 MET A C 1
ATOM 617 O O . MET A 1 82 ? -14.820 0.995 14.457 1.00 96.12 82 MET A O 1
ATOM 621 N N . THR A 1 83 ? -14.797 -0.220 12.578 1.00 97.19 83 THR A N 1
ATOM 622 C CA . THR A 1 83 ? -16.258 -0.332 12.481 1.00 97.19 83 THR A CA 1
ATOM 623 C C . THR A 1 83 ? -16.839 -1.121 13.657 1.00 97.19 83 THR A C 1
ATOM 625 O O . THR A 1 83 ? -17.811 -0.681 14.280 1.00 97.19 83 THR A O 1
ATOM 628 N N . GLN A 1 84 ? -16.222 -2.252 14.011 1.00 97.12 84 GLN A N 1
ATOM 629 C CA . GLN A 1 84 ? -16.641 -3.070 15.152 1.00 97.12 84 GLN A CA 1
ATOM 630 C C . GLN A 1 84 ? -16.479 -2.323 16.481 1.00 97.12 84 GLN A C 1
ATOM 632 O O . GLN A 1 84 ? -17.414 -2.290 17.285 1.00 97.12 84 GLN A O 1
ATOM 637 N N . LEU A 1 85 ? -15.344 -1.645 16.678 1.00 97.44 85 LEU A N 1
ATOM 638 C CA . LEU A 1 85 ? -15.085 -0.824 17.861 1.00 97.44 85 LEU A CA 1
ATOM 639 C C . LEU A 1 85 ? -16.117 0.291 18.040 1.00 97.44 85 LEU A C 1
ATOM 641 O O . LEU A 1 85 ? -16.663 0.446 19.131 1.00 97.44 85 LEU A O 1
ATOM 645 N N . LYS A 1 86 ? -16.445 1.036 16.974 1.00 97.00 86 LYS A N 1
ATOM 646 C CA . LYS A 1 86 ? -17.471 2.094 17.029 1.00 97.00 86 LYS A CA 1
ATOM 647 C C . LYS A 1 86 ? -18.834 1.537 17.432 1.00 97.00 86 LYS A C 1
ATOM 649 O O . LYS A 1 86 ? -19.543 2.150 18.232 1.00 97.00 86 LYS A O 1
ATOM 654 N N . LYS A 1 87 ? -19.203 0.366 16.904 1.00 97.44 87 LYS A N 1
ATOM 655 C CA . LYS A 1 87 ? -20.461 -0.305 17.254 1.00 97.44 87 LYS A CA 1
ATOM 656 C C . LYS A 1 87 ? -20.483 -0.716 18.728 1.00 97.44 87 LYS A C 1
ATOM 658 O O . LYS A 1 87 ? -21.466 -0.431 19.409 1.00 97.44 87 LYS A O 1
ATOM 663 N N . ALA A 1 88 ? -19.409 -1.328 19.225 1.00 97.56 88 ALA A N 1
ATOM 664 C CA . ALA A 1 88 ? -19.300 -1.751 20.620 1.00 97.56 88 ALA A CA 1
ATOM 665 C C . ALA A 1 88 ? -19.264 -0.563 21.593 1.00 97.56 88 ALA A C 1
ATOM 667 O O . ALA A 1 88 ? -19.939 -0.584 22.620 1.00 97.56 88 ALA A O 1
ATOM 668 N N . GLN A 1 89 ? -18.553 0.511 21.241 1.00 97.56 89 GLN A N 1
ATOM 669 C CA . GLN A 1 89 ? -18.514 1.742 22.028 1.00 97.56 89 GLN A CA 1
ATOM 670 C C . GLN A 1 89 ? -19.909 2.365 22.147 1.00 97.56 89 GLN A C 1
ATOM 672 O O . GLN A 1 89 ? -20.329 2.747 23.241 1.00 97.56 89 GLN A O 1
ATOM 677 N N . LYS A 1 90 ? -20.648 2.435 21.032 1.00 97.69 90 LYS A N 1
ATOM 678 C CA . LYS A 1 90 ? -22.027 2.935 21.018 1.00 97.69 90 LYS A CA 1
ATOM 679 C C . LYS A 1 90 ? -22.958 2.052 21.852 1.00 97.69 90 LYS A C 1
ATOM 681 O O . LYS A 1 90 ? -23.779 2.585 22.589 1.00 97.69 90 LYS A O 1
ATOM 686 N N . ASP A 1 91 ? -22.833 0.728 21.764 1.00 96.81 91 ASP A N 1
ATOM 687 C CA . ASP A 1 91 ? -23.637 -0.209 22.560 1.00 96.81 91 ASP A CA 1
ATOM 688 C C . ASP A 1 91 ? -23.390 -0.049 24.069 1.00 96.81 91 ASP A C 1
ATOM 690 O O . ASP A 1 91 ? -24.344 0.104 24.835 1.00 96.81 91 ASP A O 1
ATOM 694 N N . TYR A 1 92 ? -22.122 0.017 24.491 1.00 97.62 92 TYR A N 1
ATOM 695 C CA . TYR A 1 92 ? -21.757 0.279 25.885 1.00 97.62 92 TYR A CA 1
ATOM 696 C C . TYR A 1 92 ? -22.333 1.611 26.382 1.00 97.62 92 TYR A C 1
ATOM 698 O O . TYR A 1 92 ? -23.003 1.649 27.417 1.00 97.62 92 TYR A O 1
ATOM 706 N N . ALA A 1 93 ? -22.143 2.694 25.619 1.00 97.19 93 ALA A N 1
ATOM 707 C CA . ALA A 1 93 ? -22.664 4.014 25.970 1.00 97.19 93 ALA A CA 1
ATOM 708 C C . ALA A 1 93 ? -24.198 4.016 26.090 1.00 97.19 93 ALA A C 1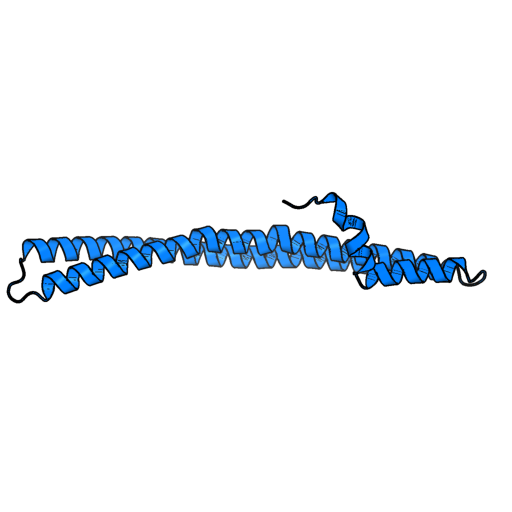
ATOM 710 O O . ALA A 1 93 ? -24.740 4.539 27.064 1.00 97.19 93 ALA A O 1
ATOM 711 N N . ASN A 1 94 ? -24.897 3.372 25.151 1.00 96.75 94 ASN A N 1
ATOM 712 C CA . ASN A 1 94 ? -26.355 3.268 25.162 1.00 96.75 94 ASN A CA 1
ATOM 713 C C . ASN A 1 94 ? -26.879 2.483 26.367 1.00 96.75 94 ASN A C 1
ATOM 715 O O . ASN A 1 94 ? -27.897 2.862 26.938 1.00 96.75 94 ASN A O 1
ATOM 719 N N . LYS A 1 95 ? -26.222 1.382 26.749 1.00 95.69 95 LYS A N 1
ATOM 720 C CA . LYS A 1 95 ? -26.624 0.569 27.908 1.00 95.69 95 LYS A CA 1
ATOM 721 C C . LYS A 1 95 ? -26.362 1.298 29.223 1.00 95.69 95 LYS A C 1
ATOM 723 O O . LYS A 1 95 ? -27.231 1.295 30.090 1.00 95.69 95 LYS A O 1
ATOM 728 N N . LYS A 1 96 ? -25.210 1.965 29.335 1.00 95.38 96 LYS A N 1
ATOM 729 C CA . LYS A 1 96 ? -24.812 2.743 30.516 1.00 95.38 96 LYS A CA 1
ATOM 730 C C . LYS A 1 96 ? -25.655 4.005 30.713 1.00 95.38 96 LYS A C 1
ATOM 732 O O . LYS A 1 96 ? -25.938 4.369 31.845 1.00 95.38 96 LYS A O 1
ATOM 737 N N . GLY A 1 97 ? -26.067 4.661 29.628 1.00 94.62 97 GLY A N 1
ATOM 738 C CA . GLY A 1 97 ? -26.833 5.912 29.657 1.00 94.62 97 GLY A CA 1
ATOM 739 C C . GLY A 1 97 ? -28.340 5.762 29.896 1.00 94.62 97 GLY A C 1
ATOM 740 O O . GLY A 1 97 ? -29.063 6.755 29.827 1.00 94.62 97 GLY A O 1
ATOM 741 N N . LYS A 1 98 ? -28.852 4.547 30.137 1.00 94.81 98 LYS A N 1
ATOM 742 C CA . LYS A 1 98 ? -30.276 4.336 30.446 1.00 94.81 98 LYS A CA 1
ATOM 743 C C . LYS A 1 98 ? -30.629 4.920 31.816 1.00 94.81 98 LYS A C 1
ATOM 745 O O . LYS A 1 98 ? -29.817 4.893 32.729 1.00 94.81 98 LYS A O 1
ATOM 750 N N . LYS A 1 99 ? -31.884 5.364 31.981 1.00 92.56 99 LYS A N 1
ATOM 751 C CA . LYS A 1 99 ? -32.412 5.882 33.261 1.00 92.56 99 LYS A CA 1
ATOM 752 C C . LYS A 1 99 ? -32.237 4.880 34.414 1.00 92.56 99 LYS A C 1
ATOM 754 O O . LYS A 1 99 ? -31.869 5.292 35.503 1.00 92.56 99 LYS A O 1
ATOM 759 N N . ASN A 1 100 ? -32.445 3.590 34.131 1.00 93.06 100 ASN A N 1
ATOM 760 C CA . ASN A 1 100 ? -32.131 2.461 35.010 1.00 93.06 100 ASN A CA 1
ATOM 761 C C . ASN A 1 100 ? -31.264 1.461 34.220 1.00 93.06 100 ASN A C 1
ATOM 763 O O . ASN A 1 100 ? -31.815 0.643 33.475 1.00 93.06 100 ASN A O 1
ATOM 767 N N . PRO A 1 101 ? -29.926 1.562 34.282 1.00 90.50 101 PRO A N 1
ATOM 768 C CA . PRO A 1 101 ? -29.032 0.622 33.616 1.00 90.50 101 PRO A CA 1
ATOM 769 C C . PRO A 1 101 ? -29.133 -0.758 34.269 1.00 90.50 101 PRO A C 1
ATOM 771 O O . PRO A 1 101 ? -29.109 -0.860 35.491 1.00 90.50 101 PRO A O 1
ATOM 774 N N . ASP A 1 102 ? -29.201 -1.813 33.459 1.00 95.19 102 ASP A N 1
ATOM 775 C CA . ASP A 1 102 ? -29.026 -3.187 33.936 1.00 95.19 102 ASP A CA 1
ATOM 776 C C . ASP A 1 102 ? -27.518 -3.451 34.119 1.00 95.19 102 ASP A C 1
ATOM 778 O O . ASP A 1 102 ? -26.791 -3.454 33.115 1.00 95.19 102 ASP A O 1
ATOM 782 N N . PRO A 1 103 ? -27.027 -3.656 35.359 1.00 94.94 103 PRO A N 1
ATOM 783 C CA . PRO A 1 103 ? -25.601 -3.821 35.631 1.00 94.94 103 PRO A CA 1
ATOM 784 C C . PRO A 1 103 ? -24.971 -4.986 34.862 1.00 94.94 103 PRO A C 1
ATOM 786 O O . PRO A 1 103 ? -23.875 -4.834 34.327 1.00 94.94 103 PRO A O 1
ATOM 789 N N . VAL A 1 104 ? -25.687 -6.106 34.722 1.00 96.62 104 VAL A N 1
ATOM 790 C CA . VAL A 1 104 ? -25.187 -7.311 34.040 1.00 96.62 104 VAL A CA 1
ATOM 791 C C . VAL A 1 104 ? -25.000 -7.034 32.548 1.00 96.62 104 VAL A C 1
ATOM 793 O O . VAL A 1 104 ? -23.990 -7.400 31.946 1.00 96.62 104 VAL A O 1
ATOM 796 N N . MET A 1 105 ? -25.951 -6.325 31.936 1.00 95.81 105 MET A N 1
ATOM 797 C CA . MET A 1 105 ? -25.868 -5.945 30.522 1.00 95.81 105 MET A CA 1
ATOM 798 C C . MET A 1 105 ? -24.780 -4.902 30.248 1.00 95.81 105 MET A C 1
ATOM 800 O O . MET A 1 105 ? -24.168 -4.928 29.175 1.00 95.81 105 MET A O 1
ATOM 804 N N . VAL A 1 106 ? -24.549 -3.976 31.184 1.00 96.94 106 VAL A N 1
ATOM 805 C CA . VAL A 1 106 ? -23.475 -2.976 31.084 1.00 96.94 106 VAL A CA 1
ATOM 806 C C . VAL A 1 106 ? -22.109 -3.648 31.194 1.00 96.94 106 VAL A C 1
ATOM 808 O O . VAL A 1 106 ? -21.248 -3.387 30.355 1.00 96.94 106 VAL A O 1
ATOM 811 N N . GLU A 1 107 ? -21.927 -4.550 32.156 1.00 96.81 107 GLU A N 1
ATOM 812 C CA . GLU A 1 107 ? -20.674 -5.284 32.360 1.00 96.81 107 GLU A CA 1
ATOM 813 C C . GLU A 1 107 ? -20.338 -6.193 31.166 1.00 96.81 107 GLU A C 1
ATOM 815 O O . GLU A 1 107 ? -19.201 -6.208 30.682 1.00 96.81 107 GLU A O 1
ATOM 820 N N . ALA A 1 108 ? -21.340 -6.875 30.602 1.00 96.88 108 ALA A N 1
ATOM 821 C CA . ALA A 1 108 ? -21.170 -7.661 29.381 1.00 96.88 108 ALA A CA 1
ATOM 822 C C . ALA A 1 108 ? -20.735 -6.794 28.181 1.00 96.88 108 ALA A C 1
ATOM 824 O O . ALA A 1 108 ? -19.839 -7.176 27.422 1.00 96.88 108 ALA A O 1
ATOM 825 N N . ALA A 1 109 ? -21.332 -5.607 28.013 1.00 97.12 109 ALA A N 1
ATOM 826 C CA . ALA A 1 109 ? -20.958 -4.676 26.946 1.00 97.12 109 ALA A CA 1
ATOM 827 C C . ALA A 1 109 ? -19.552 -4.088 27.149 1.00 97.12 109 ALA A C 1
ATOM 829 O O . ALA A 1 109 ? -18.794 -3.964 26.188 1.00 97.12 109 ALA A O 1
ATOM 830 N N . GLU A 1 110 ? -19.178 -3.775 28.392 1.00 97.56 110 GLU A N 1
ATOM 831 C CA . GLU A 1 110 ? -17.831 -3.317 28.737 1.00 97.56 110 GLU A CA 1
ATOM 832 C C . GLU A 1 110 ? -16.778 -4.385 28.433 1.00 97.56 110 GLU A C 1
ATOM 834 O O . GLU A 1 110 ? -15.737 -4.089 27.848 1.00 97.56 110 GLU A O 1
ATOM 839 N N . THR A 1 111 ? -17.071 -5.638 28.778 1.00 97.62 111 THR A N 1
ATOM 840 C CA . THR A 1 111 ? -16.184 -6.778 28.524 1.00 97.62 111 THR A CA 1
ATOM 841 C C . THR A 1 111 ? -15.981 -6.988 27.024 1.00 97.62 111 THR A C 1
ATOM 843 O O . THR A 1 111 ? -14.847 -7.133 26.564 1.00 97.62 111 THR A O 1
ATOM 846 N N . SER A 1 112 ? -17.060 -6.919 26.235 1.00 97.19 112 SER A N 1
ATOM 847 C CA . SER A 1 112 ? -16.974 -6.983 24.772 1.00 97.19 112 SER A CA 1
ATOM 848 C C . SER A 1 112 ? -16.160 -5.827 24.186 1.00 97.19 112 SER A C 1
ATOM 850 O O . SER A 1 112 ? -15.386 -6.044 23.254 1.00 97.19 112 SER A O 1
ATOM 852 N N . LEU A 1 113 ? -16.320 -4.607 24.709 1.00 97.94 113 LEU A N 1
ATOM 853 C CA . LEU A 1 113 ? -15.563 -3.442 24.253 1.00 97.94 113 LEU A CA 1
ATOM 854 C C . LEU A 1 113 ? -14.068 -3.582 24.574 1.00 97.94 113 LEU A C 1
ATOM 856 O O . LEU A 1 113 ? -13.240 -3.343 23.699 1.00 97.94 113 LEU A O 1
ATOM 860 N N . LYS A 1 114 ? -13.715 -4.014 25.792 1.00 97.81 114 LYS A N 1
ATOM 861 C CA . LYS A 1 114 ? -12.319 -4.271 26.194 1.00 97.81 114 LYS A CA 1
ATOM 862 C C . LYS A 1 114 ? -11.664 -5.329 25.310 1.00 97.81 114 LYS A C 1
ATOM 864 O O . LYS A 1 114 ? -10.545 -5.120 24.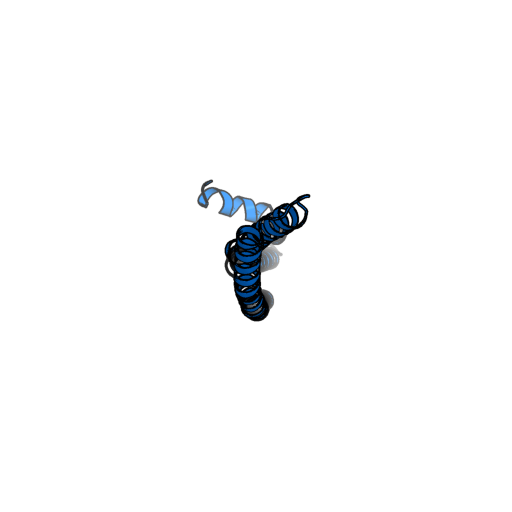853 1.00 97.81 114 LYS A O 1
ATOM 869 N N . LYS A 1 115 ? -12.377 -6.418 25.005 1.00 97.50 115 LYS A N 1
ATOM 870 C CA . LYS A 1 115 ? -11.891 -7.458 24.089 1.00 97.50 115 LYS A CA 1
ATOM 871 C C . LYS A 1 115 ? -11.567 -6.891 22.701 1.00 97.50 115 LYS A C 1
ATOM 873 O O . LYS A 1 115 ? -10.458 -7.078 22.212 1.00 97.50 115 LYS A O 1
ATOM 878 N N . LEU A 1 116 ? -12.497 -6.143 22.103 1.00 97.69 116 LEU A N 1
ATOM 879 C CA . LEU A 1 116 ? -12.297 -5.533 20.782 1.00 97.69 116 LEU A CA 1
ATOM 880 C C . LEU A 1 116 ? -11.171 -4.486 20.770 1.00 97.69 116 LEU A C 1
ATOM 882 O O . LEU A 1 116 ? -10.530 -4.293 19.737 1.00 97.69 116 LEU A O 1
ATOM 886 N N . LEU A 1 117 ? -10.925 -3.800 21.894 1.00 97.19 117 LEU A N 1
ATOM 887 C CA . LEU A 1 117 ? -9.801 -2.867 22.035 1.00 97.19 117 LEU A CA 1
ATOM 888 C C . LEU A 1 117 ? -8.453 -3.592 22.013 1.00 97.19 117 LEU A C 1
ATOM 890 O O . LEU A 1 117 ? -7.534 -3.113 21.352 1.00 97.19 117 LEU A O 1
ATOM 894 N N . GLU A 1 118 ? -8.329 -4.737 22.685 1.00 97.31 118 GLU A N 1
ATOM 895 C CA . GLU A 1 118 ? -7.101 -5.543 22.629 1.00 97.31 118 GLU A CA 1
ATOM 896 C C . GLU A 1 118 ? -6.867 -6.135 21.235 1.00 97.31 118 GLU A C 1
ATOM 898 O O . GLU A 1 118 ? -5.759 -6.050 20.705 1.00 97.31 118 GLU A O 1
ATOM 903 N N . GLU A 1 119 ? -7.918 -6.639 20.584 1.00 96.38 119 GLU A N 1
ATOM 904 C CA . GLU A 1 119 ? -7.837 -7.096 19.191 1.00 96.38 119 GLU A CA 1
ATOM 905 C C . GLU A 1 119 ? -7.399 -5.957 18.256 1.00 96.38 119 GLU A C 1
ATOM 907 O O . GLU A 1 119 ? -6.519 -6.141 17.415 1.00 96.38 119 GLU A O 1
ATOM 912 N N . ALA A 1 120 ? -7.922 -4.744 18.460 1.00 96.62 120 ALA A N 1
ATOM 913 C CA . ALA A 1 120 ? -7.551 -3.589 17.652 1.00 96.62 120 ALA A CA 1
ATOM 914 C C . ALA A 1 120 ? -6.106 -3.138 17.839 1.00 96.62 120 ALA A C 1
ATOM 916 O O . ALA A 1 120 ? -5.466 -2.741 16.864 1.00 96.62 120 ALA A O 1
ATOM 917 N N . LYS A 1 121 ? -5.566 -3.229 19.059 1.00 96.19 121 LYS A N 1
ATOM 918 C CA . LYS A 1 121 ? -4.133 -3.008 19.288 1.00 96.19 121 LYS A CA 1
ATOM 919 C C . LYS A 1 121 ? -3.305 -3.995 18.471 1.00 96.19 121 LYS A C 1
ATOM 921 O O . LYS A 1 121 ? -2.384 -3.567 17.784 1.00 96.19 121 LYS A O 1
ATOM 926 N N . GLY A 1 122 ? -3.677 -5.278 18.479 1.00 96.56 122 GLY A N 1
ATOM 927 C CA . GLY A 1 122 ? -3.028 -6.307 17.664 1.00 96.56 122 GLY A CA 1
ATOM 928 C C . GLY A 1 122 ? -3.044 -5.975 16.170 1.00 96.56 122 GLY A C 1
ATOM 929 O O . GLY A 1 122 ? -1.995 -5.997 15.522 1.00 96.56 122 GLY A O 1
ATOM 930 N N . THR A 1 123 ? -4.205 -5.583 15.638 1.00 97.19 123 THR A N 1
ATOM 931 C CA . THR A 1 123 ? -4.353 -5.167 14.233 1.00 97.19 123 THR A CA 1
ATOM 932 C C . THR A 1 123 ? -3.473 -3.963 13.893 1.00 97.19 123 THR A C 1
ATOM 934 O O . THR A 1 123 ? -2.786 -3.984 12.876 1.00 97.19 123 THR A O 1
ATOM 937 N N . LEU A 1 124 ? -3.419 -2.937 14.750 1.00 96.69 124 LEU A N 1
ATOM 938 C CA . LEU A 1 124 ? -2.571 -1.757 14.525 1.00 96.69 124 LEU A CA 1
ATOM 939 C C . LEU A 1 124 ? -1.074 -2.078 14.619 1.00 96.69 124 LEU A C 1
ATOM 941 O O . LEU A 1 124 ? -0.280 -1.560 13.834 1.00 96.69 124 LEU A O 1
ATOM 945 N N . THR A 1 125 ? -0.671 -2.954 15.542 1.00 97.50 125 THR A N 1
ATOM 946 C CA . THR A 1 125 ? 0.715 -3.432 15.628 1.00 97.50 125 THR A CA 1
ATOM 947 C C . THR A 1 125 ? 1.119 -4.174 14.355 1.00 97.50 125 THR A C 1
ATOM 949 O O . THR A 1 125 ? 2.195 -3.907 13.815 1.00 97.50 125 THR A O 1
ATOM 952 N N . LYS A 1 126 ? 0.252 -5.057 13.840 1.00 97.25 126 LYS A N 1
ATOM 953 C CA . LYS A 1 126 ? 0.461 -5.739 12.555 1.00 97.25 126 LYS A CA 1
ATOM 954 C C . LYS A 1 126 ? 0.561 -4.730 11.409 1.00 97.25 126 LYS A C 1
ATOM 956 O O . LYS A 1 126 ? 1.545 -4.768 10.676 1.00 97.25 126 LYS A O 1
ATOM 961 N N . PHE A 1 127 ? -0.396 -3.806 11.305 1.00 98.06 127 PHE A N 1
ATOM 962 C CA . PHE A 1 127 ? -0.433 -2.776 10.265 1.00 98.06 127 PHE A CA 1
ATOM 963 C C . PHE A 1 127 ? 0.869 -1.970 10.216 1.00 98.06 127 PHE A C 1
ATOM 965 O O . PHE A 1 127 ? 1.463 -1.822 9.152 1.00 98.06 127 PHE A O 1
ATOM 972 N N . ASN A 1 128 ? 1.356 -1.503 11.370 1.00 97.44 128 ASN A N 1
ATOM 973 C CA . ASN A 1 128 ? 2.602 -0.740 11.445 1.00 97.44 128 ASN A CA 1
ATOM 974 C C . ASN A 1 128 ? 3.813 -1.571 11.019 1.00 97.44 128 ASN A C 1
ATOM 976 O O . ASN A 1 128 ? 4.648 -1.090 10.256 1.00 97.44 128 ASN A O 1
ATOM 980 N N . LYS A 1 129 ? 3.909 -2.821 11.486 1.00 97.69 129 LYS A N 1
ATOM 981 C CA . LYS A 1 129 ? 5.012 -3.712 11.115 1.00 97.69 129 LYS A CA 1
ATOM 982 C C . LYS A 1 129 ? 5.038 -3.954 9.603 1.00 97.69 129 LYS A C 1
ATOM 984 O O . LYS A 1 129 ? 6.055 -3.695 8.964 1.00 97.69 129 LYS A O 1
ATOM 989 N N . VAL A 1 130 ? 3.913 -4.392 9.039 1.00 97.69 130 VAL A N 1
ATOM 990 C CA . VAL A 1 130 ? 3.793 -4.693 7.605 1.00 97.69 130 VAL A CA 1
ATOM 991 C C . VAL A 1 130 ? 3.964 -3.423 6.765 1.00 97.69 130 VAL A C 1
ATOM 993 O O . VAL A 1 130 ? 4.587 -3.465 5.710 1.00 97.69 130 VAL A O 1
ATOM 996 N N . GLY A 1 131 ? 3.479 -2.272 7.239 1.00 97.75 131 GLY A N 1
ATOM 997 C CA . GLY A 1 131 ? 3.653 -0.981 6.571 1.00 97.75 131 GLY A CA 1
ATOM 998 C C . GLY A 1 131 ? 5.120 -0.552 6.480 1.00 97.75 131 GLY A C 1
ATOM 999 O O . GLY A 1 131 ? 5.567 -0.107 5.424 1.00 97.75 131 GLY A O 1
ATOM 1000 N N . CYS A 1 132 ? 5.899 -0.741 7.547 1.00 97.69 132 CYS A N 1
ATOM 1001 C CA . CYS A 1 132 ? 7.342 -0.499 7.516 1.00 97.69 132 CYS A CA 1
ATOM 1002 C C . CYS A 1 132 ? 8.057 -1.448 6.544 1.00 97.69 132 CYS A C 1
ATOM 1004 O O . CYS A 1 132 ? 8.856 -0.995 5.725 1.00 97.69 132 CYS A O 1
ATOM 1006 N N . GLU A 1 133 ? 7.740 -2.745 6.595 1.00 97.25 133 GLU A N 1
ATOM 1007 C CA . GLU A 1 133 ? 8.301 -3.750 5.682 1.00 97.25 133 GLU A CA 1
ATOM 1008 C C . GLU A 1 133 ? 7.984 -3.418 4.216 1.00 97.25 133 GLU A C 1
ATOM 1010 O O . GLU A 1 133 ? 8.864 -3.497 3.356 1.00 97.25 133 GLU A O 1
ATOM 1015 N N . LEU A 1 134 ? 6.756 -2.970 3.935 1.00 97.81 134 LEU A N 1
ATOM 1016 C CA . LEU A 1 134 ? 6.342 -2.500 2.617 1.00 97.81 134 LEU A CA 1
ATOM 1017 C C . LEU A 1 134 ? 7.205 -1.327 2.147 1.00 97.81 134 LEU A C 1
ATOM 1019 O O . LEU A 1 134 ? 7.720 -1.374 1.035 1.00 97.81 134 LEU A O 1
ATOM 1023 N N . LEU A 1 135 ? 7.380 -0.284 2.964 1.00 97.12 135 LEU A N 1
ATOM 1024 C CA . LEU A 1 135 ? 8.172 0.890 2.577 1.00 97.12 135 LEU A CA 1
ATOM 1025 C C . LEU A 1 135 ? 9.624 0.520 2.252 1.00 97.12 135 LEU A C 1
ATOM 1027 O O . LEU A 1 135 ? 10.176 1.013 1.266 1.00 97.12 135 LEU A O 1
ATOM 1031 N N . THR A 1 136 ? 10.225 -0.382 3.033 1.00 96.94 136 THR A N 1
ATOM 1032 C CA . THR A 1 136 ? 11.561 -0.915 2.741 1.00 96.94 136 THR A CA 1
ATOM 1033 C C . THR A 1 136 ? 11.588 -1.618 1.387 1.00 96.94 136 THR A C 1
ATOM 1035 O O . THR A 1 136 ? 12.437 -1.305 0.555 1.00 96.94 136 THR A O 1
ATOM 1038 N N . GLN A 1 137 ? 10.632 -2.512 1.129 1.00 96.62 137 GLN A N 1
ATOM 1039 C CA . GLN A 1 137 ? 10.561 -3.241 -0.137 1.00 96.62 137 GLN A CA 1
ATOM 1040 C C . GLN A 1 137 ? 10.312 -2.322 -1.338 1.00 96.62 137 GLN A C 1
ATOM 1042 O O . GLN A 1 137 ? 10.948 -2.497 -2.372 1.00 96.62 137 GLN A O 1
ATOM 1047 N N . LEU A 1 138 ? 9.423 -1.331 -1.212 1.00 96.75 138 LEU A N 1
ATOM 1048 C CA . LEU A 1 138 ? 9.155 -0.361 -2.277 1.00 96.75 138 LEU A CA 1
ATOM 1049 C C . LEU A 1 138 ? 10.407 0.447 -2.620 1.00 96.75 138 LEU A C 1
ATOM 1051 O O . LEU A 1 138 ? 10.671 0.687 -3.794 1.00 96.75 138 LEU A O 1
ATOM 1055 N N . SER A 1 139 ? 11.186 0.844 -1.611 1.00 96.38 139 SER A N 1
ATOM 1056 C CA . SER A 1 139 ? 12.450 1.554 -1.814 1.00 96.38 139 SER A CA 1
ATOM 1057 C C . SER A 1 139 ? 13.458 0.698 -2.587 1.00 96.38 139 SER A C 1
ATOM 1059 O O . SER A 1 139 ? 14.007 1.148 -3.595 1.00 96.38 139 SER A O 1
ATOM 1061 N N . THR A 1 140 ? 13.653 -0.557 -2.165 1.00 97.06 140 THR A N 1
ATOM 1062 C CA . THR A 1 140 ? 14.547 -1.506 -2.843 1.00 97.06 140 THR A CA 1
ATOM 1063 C C . THR A 1 140 ? 14.123 -1.741 -4.289 1.00 97.06 140 THR A C 1
ATOM 1065 O O . THR A 1 140 ? 14.933 -1.559 -5.195 1.00 97.06 140 THR A O 1
ATOM 1068 N N . ASP A 1 141 ? 12.854 -2.071 -4.525 1.00 95.62 141 ASP A N 1
ATOM 1069 C CA . ASP A 1 141 ? 12.361 -2.365 -5.868 1.00 95.62 141 ASP A CA 1
ATOM 1070 C C . ASP A 1 141 ? 12.429 -1.141 -6.778 1.00 95.62 141 ASP A C 1
ATOM 1072 O O . ASP A 1 141 ? 12.794 -1.263 -7.948 1.00 95.62 141 ASP A O 1
ATOM 1076 N N . MET A 1 142 ? 12.090 0.045 -6.265 1.00 95.38 142 MET A N 1
ATOM 1077 C CA . MET A 1 142 ? 12.158 1.276 -7.050 1.00 95.38 142 MET A CA 1
ATOM 1078 C C . MET A 1 142 ? 13.595 1.552 -7.481 1.00 95.38 142 MET A C 1
ATOM 1080 O O . MET A 1 142 ? 13.833 1.874 -8.645 1.00 95.38 142 MET A O 1
ATOM 1084 N N . LYS A 1 143 ? 14.555 1.369 -6.566 1.00 95.94 143 LYS A N 1
ATOM 1085 C CA . LYS A 1 143 ? 15.975 1.492 -6.884 1.00 95.94 143 LYS A CA 1
ATOM 1086 C C . LYS A 1 143 ? 16.396 0.482 -7.949 1.00 95.94 143 LYS A C 1
ATOM 1088 O O . LYS A 1 143 ? 16.986 0.891 -8.939 1.00 95.94 143 LYS A O 1
ATOM 1093 N N . THR A 1 144 ? 16.048 -0.795 -7.798 1.00 95.38 144 THR A N 1
ATOM 1094 C CA . THR A 1 144 ? 16.385 -1.832 -8.786 1.00 95.38 144 THR A CA 1
ATOM 1095 C C . THR A 1 144 ? 15.848 -1.497 -10.177 1.00 95.38 144 THR A C 1
ATOM 1097 O O . THR A 1 144 ? 16.587 -1.575 -11.155 1.00 95.38 144 THR A O 1
ATOM 1100 N N . GLY A 1 145 ? 14.583 -1.080 -10.278 1.00 94.12 145 GLY A N 1
ATOM 1101 C CA . GLY A 1 145 ? 13.993 -0.693 -11.560 1.00 94.12 145 GLY A CA 1
ATOM 1102 C C . GLY A 1 145 ? 14.655 0.545 -12.167 1.00 94.12 145 GLY A C 1
ATOM 1103 O O . GLY A 1 145 ? 14.878 0.598 -13.376 1.00 94.12 145 GLY A O 1
ATOM 1104 N N . PHE A 1 146 ? 14.984 1.534 -11.334 1.00 94.38 146 PHE A N 1
ATOM 1105 C CA . PHE A 1 146 ? 15.623 2.768 -11.779 1.00 94.38 146 PHE A CA 1
ATOM 1106 C C . PHE A 1 146 ? 17.081 2.562 -12.208 1.00 94.38 146 PHE A C 1
ATOM 1108 O O . PHE A 1 146 ? 17.499 3.122 -13.220 1.00 94.38 146 PHE A O 1
ATOM 1115 N N . ASP A 1 147 ? 17.841 1.745 -11.479 1.00 94.50 147 ASP A N 1
ATOM 1116 C CA . ASP A 1 147 ? 19.218 1.394 -11.832 1.00 94.50 147 ASP A CA 1
ATOM 1117 C C . ASP A 1 147 ? 19.237 0.662 -13.188 1.00 94.50 147 ASP A C 1
ATOM 1119 O O . ASP A 1 147 ? 19.963 1.073 -14.093 1.00 94.50 147 ASP A O 1
ATOM 1123 N N . ALA A 1 148 ? 18.346 -0.319 -13.392 1.00 92.31 148 ALA A N 1
ATOM 1124 C CA . ALA A 1 148 ? 18.204 -1.021 -14.672 1.00 92.31 148 ALA A CA 1
ATOM 1125 C C . ALA A 1 148 ? 17.810 -0.081 -15.829 1.00 92.31 148 ALA A C 1
ATOM 1127 O O . ALA A 1 148 ? 18.322 -0.201 -16.943 1.00 92.31 148 ALA A O 1
ATOM 1128 N N . TYR A 1 149 ? 16.925 0.890 -15.572 1.00 92.50 149 TYR A N 1
ATOM 1129 C CA . TYR A 1 149 ? 16.584 1.933 -16.543 1.00 92.50 149 TYR A CA 1
ATOM 1130 C C . TYR A 1 149 ? 17.803 2.791 -16.918 1.00 92.50 149 TYR A C 1
ATOM 1132 O O . TYR A 1 149 ? 18.037 3.051 -18.099 1.00 92.50 149 TYR A O 1
ATOM 1140 N N . CYS A 1 150 ? 18.597 3.208 -15.928 1.00 91.25 150 CYS A N 1
ATOM 1141 C CA . CYS A 1 150 ? 19.804 4.003 -16.151 1.00 91.25 150 CYS A CA 1
ATOM 1142 C C . CYS A 1 150 ? 20.863 3.231 -16.950 1.00 91.25 150 CYS A C 1
ATOM 1144 O O . CYS A 1 150 ? 21.443 3.788 -17.879 1.00 91.25 150 CYS A O 1
ATOM 1146 N N . GLU A 1 151 ? 21.092 1.955 -16.634 1.00 90.75 151 GLU A N 1
ATOM 1147 C CA . GLU A 1 151 ? 22.014 1.078 -17.371 1.00 90.75 151 GLU A CA 1
ATOM 1148 C C . GLU A 1 151 ? 21.575 0.863 -18.829 1.00 90.75 151 GLU A C 1
ATOM 1150 O O . GLU A 1 151 ? 22.388 0.905 -19.758 1.00 90.75 151 GLU A O 1
ATOM 1155 N N . ALA A 1 152 ? 20.272 0.696 -19.063 1.00 85.50 152 ALA A N 1
ATOM 1156 C CA . ALA A 1 152 ? 19.729 0.605 -20.415 1.00 85.50 152 ALA A CA 1
ATOM 1157 C C . ALA A 1 152 ? 19.875 1.930 -21.191 1.00 85.50 152 ALA A C 1
ATOM 1159 O O . ALA A 1 152 ? 20.110 1.920 -22.398 1.00 85.50 152 ALA A O 1
ATOM 1160 N N . GLY A 1 153 ? 19.780 3.075 -20.507 1.00 77.62 153 GLY A N 1
ATOM 1161 C CA . GLY A 1 153 ? 19.971 4.399 -21.101 1.00 77.62 153 GLY A CA 1
ATOM 1162 C C . GLY A 1 153 ? 21.428 4.734 -21.438 1.00 77.62 153 GLY A C 1
ATOM 1163 O O . GLY A 1 153 ? 21.682 5.382 -22.449 1.00 77.62 153 GLY A O 1
ATOM 1164 N N . THR A 1 154 ? 22.396 4.286 -20.634 1.00 78.69 154 THR A N 1
ATOM 1165 C CA . THR A 1 154 ? 23.832 4.512 -20.896 1.00 78.69 154 THR A CA 1
ATOM 1166 C C . THR A 1 154 ? 24.399 3.601 -21.986 1.00 78.69 154 THR A C 1
ATOM 1168 O O . THR A 1 154 ? 25.422 3.929 -22.584 1.00 78.69 154 THR A O 1
ATOM 1171 N N . SER A 1 155 ? 23.726 2.485 -22.276 1.00 69.75 155 SER A N 1
ATOM 1172 C CA . SER A 1 155 ? 24.049 1.553 -23.369 1.00 69.75 155 SER A CA 1
ATOM 1173 C C . SER A 1 155 ? 23.277 1.825 -24.679 1.00 69.75 155 SER A C 1
ATOM 1175 O O . SER A 1 155 ? 23.436 1.092 -25.673 1.00 69.75 155 SER A O 1
ATOM 1177 N N . ALA A 1 156 ? 22.446 2.877 -24.695 1.00 58.19 156 ALA A N 1
ATOM 1178 C CA . ALA A 1 156 ? 21.642 3.303 -25.841 1.00 58.19 156 ALA A CA 1
ATOM 1179 C C . ALA A 1 156 ? 22.412 4.094 -26.909 1.00 58.19 156 ALA A C 1
ATOM 1181 O O . ALA A 1 156 ? 23.462 4.714 -26.644 1.00 58.19 156 ALA A O 1
#

Organism: NCBI:txid1611254